Protein AF-E9DQX5-F1 (afdb_monomer_lite)

Radius of gyration: 18.36 Å; chains: 1; bounding box: 40×35×49 Å

InterPro domains:
  IPR014030 Beta-ketoacyl synthase-like, N-terminal domain [PF00109] (26-53)
  IPR014031 Beta-ketoacyl synthase, C-terminal domain [PF02801] (62-118)
  IPR016039 Thiolase-like [G3DSA:3.40.47.10] (2-118)
  IPR016039 Thiolase-like [SSF53901] (26-119)
  IPR020841 Polyketide synthase, beta-ketoacyl synthase domain [PS52004] (1-139)
  IPR050091 Polyketide and Nonribosomal Peptide Biosynthesis Enzymes [PTHR43775] (1-117)

Foldseek 3Di:
DDKDWDWDDCPDPPDDDDLQDDPDQDQDPPDPPQAHDDDDTDIDMDDDDDPVVCVVVVHDDPWDFLDDFDDDQPPAPDPPHRRPVRVVVGVVVGCVVSVHDPVPDPDADADDTGHHPPDDDPDDPPDDRGDDPVGPTDD

pLDDT: mean 73.38, std 20.96, range [30.77, 97.88]

Secondary structure (DSSP, 8-state):
-EEEEEEE---S----S-TTB-SSSS--TT-TT---B----EEEEEEE--HHHHHHTT-----EE---------S-SSTTS--HHHHHHHHHHHHHHHT--GGG-----B--PPPPSSSS--S---S---B--S--EE-

Structure (mmCIF, N/CA/C/O backbone):
data_AF-E9DQX5-F1
#
_entry.id   AF-E9DQX5-F1
#
loop_
_atom_site.group_PDB
_atom_site.id
_atom_site.type_symbol
_atom_site.label_atom_id
_atom_site.label_alt_id
_atom_site.label_comp_id
_atom_site.label_asym_id
_atom_site.label_entity_id
_atom_site.label_seq_id
_atom_site.pdbx_PDB_ins_code
_atom_site.Cartn_x
_atom_site.Cartn_y
_atom_site.Cartn_z
_atom_site.occupancy
_atom_site.B_iso_or_equiv
_atom_site.auth_seq_id
_atom_site.auth_comp_id
_atom_site.auth_asym_id
_atom_site.auth_atom_id
_atom_site.pdbx_PDB_model_num
ATOM 1 N N . MET A 1 1 ? -0.358 -0.779 20.275 1.00 91.94 1 MET A N 1
ATOM 2 C CA . MET A 1 1 ? -0.310 0.386 19.370 1.00 91.94 1 MET A CA 1
ATOM 3 C C . MET A 1 1 ? 1.091 0.476 18.787 1.00 91.94 1 MET A C 1
ATOM 5 O O . MET A 1 1 ? 2.021 0.058 19.469 1.00 91.94 1 MET A O 1
ATOM 9 N N . ALA A 1 2 ? 1.239 0.953 17.557 1.00 94.56 2 ALA A N 1
ATOM 10 C CA . ALA A 1 2 ? 2.526 1.130 16.888 1.00 94.56 2 ALA A CA 1
ATOM 11 C C . ALA A 1 2 ? 2.536 2.439 16.089 1.00 94.56 2 ALA A C 1
ATOM 13 O O . ALA A 1 2 ? 1.485 2.899 15.652 1.00 94.56 2 ALA A O 1
ATOM 14 N N . LEU A 1 3 ? 3.719 3.018 15.892 1.00 94.38 3 LEU A N 1
ATOM 15 C CA . LEU A 1 3 ? 3.939 4.108 14.943 1.00 94.38 3 LEU A CA 1
ATOM 16 C C . LEU A 1 3 ? 4.602 3.531 13.695 1.00 94.38 3 LEU A C 1
ATOM 18 O O . LEU A 1 3 ? 5.553 2.757 13.807 1.00 94.38 3 LEU A O 1
ATOM 22 N N . ALA A 1 4 ? 4.104 3.908 12.524 1.00 91.88 4 ALA A N 1
ATOM 23 C CA . ALA A 1 4 ? 4.699 3.560 11.242 1.00 91.88 4 ALA A CA 1
ATOM 24 C C . ALA A 1 4 ? 4.827 4.827 10.400 1.00 91.88 4 ALA A C 1
ATOM 26 O O . ALA A 1 4 ? 3.900 5.627 10.335 1.00 91.88 4 ALA A O 1
ATOM 27 N N . GLY A 1 5 ? 5.977 5.031 9.774 1.00 91.50 5 GLY A N 1
ATOM 28 C CA . GLY A 1 5 ? 6.231 6.237 9.005 1.00 91.50 5 GLY A CA 1
ATOM 29 C C . GLY A 1 5 ? 7.614 6.244 8.386 1.00 91.50 5 GLY A C 1
ATOM 30 O O . GLY A 1 5 ? 8.394 5.305 8.553 1.00 91.50 5 GLY A O 1
ATOM 31 N N . GLY A 1 6 ? 7.902 7.324 7.679 1.00 90.00 6 GLY A N 1
ATOM 32 C CA . GLY A 1 6 ? 9.167 7.553 7.007 1.00 90.00 6 GLY A CA 1
ATOM 33 C C . GLY A 1 6 ? 9.258 8.991 6.524 1.00 90.00 6 GLY A C 1
ATOM 34 O O . GLY A 1 6 ? 8.277 9.737 6.539 1.00 90.00 6 GLY A O 1
ATOM 35 N N . GLY A 1 7 ? 10.453 9.380 6.113 1.00 86.81 7 GLY A N 1
ATOM 36 C CA . GLY A 1 7 ? 10.676 10.666 5.485 1.00 86.81 7 GLY A CA 1
ATOM 37 C C . GLY A 1 7 ? 11.953 10.662 4.667 1.00 86.81 7 GLY A C 1
ATOM 38 O O . GLY A 1 7 ? 12.850 9.846 4.898 1.00 86.81 7 GLY A O 1
ATOM 39 N N . SER A 1 8 ? 12.011 11.588 3.724 1.00 86.94 8 SER A N 1
ATOM 40 C CA . SER A 1 8 ? 13.151 11.850 2.861 1.00 86.94 8 SER A CA 1
ATOM 41 C C . SER A 1 8 ? 13.475 13.336 2.930 1.00 86.94 8 SER A C 1
ATOM 43 O O . SER A 1 8 ? 12.582 14.179 2.858 1.00 86.94 8 SER A O 1
ATOM 45 N N . LEU A 1 9 ? 14.758 13.655 3.087 1.00 84.69 9 LEU A N 1
ATOM 46 C CA . LEU A 1 9 ? 15.270 15.021 3.061 1.00 84.69 9 LEU A CA 1
ATOM 47 C C . LEU A 1 9 ? 16.472 15.070 2.119 1.00 84.69 9 LEU A C 1
ATOM 49 O O . LEU A 1 9 ? 17.397 14.258 2.225 1.00 84.69 9 LEU A O 1
ATOM 53 N N . LEU A 1 10 ? 16.499 16.048 1.224 1.00 81.38 10 LEU A N 1
ATOM 54 C CA . LEU A 1 10 ? 17.581 16.282 0.279 1.00 81.38 10 LEU A CA 1
ATOM 55 C C . LEU A 1 10 ? 18.649 17.147 0.952 1.00 81.38 10 LEU A C 1
ATOM 57 O O . LEU A 1 10 ? 18.886 18.298 0.597 1.00 81.38 10 LEU A O 1
ATOM 61 N N . ALA A 1 11 ? 19.335 16.562 1.937 1.00 66.12 11 ALA A N 1
ATOM 62 C CA . ALA A 1 11 ? 20.278 17.280 2.795 1.00 66.12 11 ALA A CA 1
ATOM 63 C C . ALA A 1 11 ? 21.538 17.812 2.071 1.00 66.12 11 ALA A C 1
ATOM 65 O O . ALA A 1 11 ? 22.256 18.630 2.641 1.00 66.12 11 ALA A O 1
ATOM 66 N N . LEU A 1 12 ? 21.820 17.388 0.829 1.00 59.34 12 LEU A N 1
ATOM 67 C CA . LEU A 1 12 ? 22.957 17.840 0.012 1.00 59.34 12 LEU A CA 1
ATOM 68 C C . LEU A 1 12 ? 22.584 17.838 -1.485 1.00 59.34 12 LEU A C 1
ATOM 70 O O . LEU A 1 12 ? 22.342 16.783 -2.070 1.00 59.34 12 LEU A O 1
ATOM 74 N N . LEU A 1 13 ? 22.615 19.010 -2.133 1.00 56.88 13 LEU A N 1
ATOM 75 C CA . LEU A 1 13 ? 22.450 19.204 -3.586 1.00 56.88 13 LEU A CA 1
ATOM 76 C C . LEU A 1 13 ? 23.664 18.678 -4.376 1.00 56.88 13 LEU A C 1
ATOM 78 O O . LEU A 1 13 ? 24.383 19.424 -5.037 1.00 56.88 13 LEU A O 1
ATOM 82 N N . ARG A 1 14 ? 23.920 17.371 -4.323 1.00 47.88 14 ARG A N 1
ATOM 83 C CA . ARG A 1 14 ? 24.865 16.713 -5.231 1.00 47.88 14 ARG A CA 1
ATOM 84 C C . ARG A 1 14 ? 24.148 15.637 -6.027 1.00 47.88 14 ARG A C 1
ATOM 86 O O . ARG A 1 14 ? 24.399 14.447 -5.875 1.00 47.88 14 ARG A O 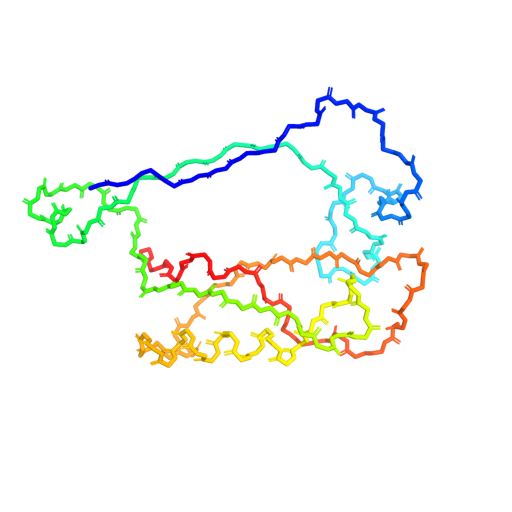1
ATOM 93 N N . VAL A 1 15 ? 23.250 16.092 -6.894 1.00 53.59 15 VAL A N 1
ATOM 94 C CA . VAL A 1 15 ? 22.523 15.238 -7.833 1.00 53.59 15 VAL A CA 1
ATOM 95 C C . VAL A 1 15 ? 23.165 15.356 -9.223 1.00 53.59 15 VAL A C 1
ATOM 97 O O . VAL A 1 15 ? 22.710 16.149 -10.034 1.00 53.59 15 VAL A O 1
ATOM 100 N N . ASN A 1 16 ? 24.273 14.637 -9.474 1.00 49.16 16 ASN A N 1
ATOM 101 C CA . ASN A 1 16 ? 24.536 13.910 -10.740 1.00 49.16 16 ASN A CA 1
ATOM 102 C C . ASN A 1 16 ? 25.847 13.085 -10.677 1.00 49.16 16 ASN A C 1
ATOM 104 O O . ASN A 1 16 ? 26.785 13.530 -10.007 1.00 49.16 16 ASN A O 1
ATOM 108 N N . PRO A 1 17 ? 25.933 11.890 -11.317 1.00 47.50 17 PRO A 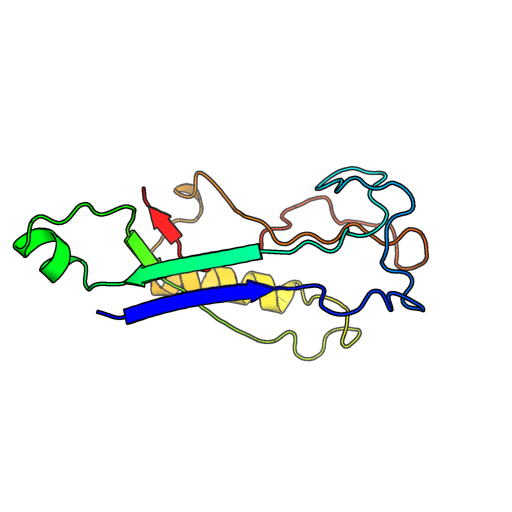N 1
ATOM 109 C CA . PRO A 1 17 ? 25.741 11.691 -12.761 1.00 47.50 17 PRO A CA 1
ATOM 110 C C . PRO A 1 17 ? 24.801 10.511 -13.099 1.00 47.50 17 PRO A C 1
ATOM 112 O O . PRO A 1 17 ? 25.161 9.614 -13.859 1.00 47.50 17 PRO A O 1
ATOM 115 N N . TRP A 1 18 ? 23.613 10.463 -12.503 1.00 46.56 18 TRP A N 1
ATOM 116 C CA . TRP A 1 18 ? 22.617 9.447 -12.830 1.00 46.56 18 TRP A CA 1
ATOM 117 C C . TRP A 1 18 ? 21.565 10.080 -13.749 1.00 46.56 18 TRP A C 1
ATOM 119 O O . TRP A 1 18 ? 20.839 10.976 -13.331 1.00 46.56 18 TRP A O 1
ATOM 129 N N . TRP A 1 19 ? 21.482 9.591 -14.992 1.00 51.25 19 TRP A N 1
ATOM 130 C CA . TRP A 1 19 ? 20.576 9.973 -16.101 1.00 51.25 19 TRP A CA 1
ATOM 131 C C . TRP A 1 19 ? 19.054 9.976 -15.790 1.00 51.25 19 TRP A C 1
ATOM 133 O O . TRP A 1 19 ? 18.236 10.040 -16.699 1.00 51.25 19 TRP A O 1
ATOM 143 N N . PHE A 1 20 ? 18.650 9.875 -14.523 1.00 56.00 20 PHE A N 1
ATOM 144 C CA . PHE A 1 20 ? 17.271 9.658 -14.081 1.00 56.00 20 PHE A CA 1
ATOM 145 C C . PHE A 1 20 ? 16.461 10.945 -13.851 1.00 56.00 20 PHE A C 1
ATOM 147 O O . PHE A 1 20 ? 15.240 10.868 -13.698 1.00 56.00 20 PHE A O 1
ATOM 154 N N . LEU A 1 21 ? 17.118 12.107 -13.787 1.00 57.69 21 LEU A N 1
ATOM 155 C CA . LEU A 1 21 ? 16.432 13.384 -13.601 1.00 57.69 21 LEU A CA 1
ATOM 156 C C . LEU A 1 21 ? 15.782 13.850 -14.908 1.00 57.69 21 LEU A C 1
ATOM 158 O O . LEU A 1 21 ? 16.434 13.891 -15.950 1.00 57.69 21 LEU A O 1
ATOM 162 N N . ILE A 1 22 ? 14.509 14.235 -14.826 1.00 57.88 22 ILE A N 1
ATOM 163 C CA . ILE A 1 22 ? 13.751 14.794 -15.952 1.00 57.88 22 ILE A CA 1
ATOM 164 C C . ILE A 1 22 ? 14.286 16.145 -16.420 1.00 57.88 22 ILE A C 1
ATOM 166 O O . ILE A 1 22 ? 14.752 16.956 -15.619 1.00 57.88 22 ILE A O 1
ATOM 170 N N . HIS A 1 23 ? 14.146 16.424 -17.718 1.00 56.81 23 HIS A N 1
ATOM 171 C CA . HIS A 1 23 ? 14.550 17.708 -18.303 1.00 56.81 23 HIS A CA 1
ATOM 172 C C . HIS A 1 23 ? 13.575 18.847 -17.964 1.00 56.81 23 HIS A C 1
ATOM 174 O O . HIS A 1 23 ? 13.944 20.020 -18.007 1.00 56.81 23 HIS A O 1
ATOM 180 N N . ALA A 1 24 ? 12.329 18.518 -17.618 1.00 57.25 24 ALA A N 1
ATOM 181 C CA . ALA A 1 24 ? 11.303 19.468 -17.196 1.00 57.25 24 ALA A CA 1
ATOM 182 C C . ALA A 1 24 ? 10.950 19.217 -15.730 1.00 57.25 24 ALA A C 1
ATOM 184 O O . ALA A 1 24 ? 10.671 18.088 -15.393 1.00 57.25 24 ALA A O 1
ATOM 185 N N . TRP A 1 25 ? 10.872 20.232 -14.868 1.00 57.00 25 TRP A N 1
ATOM 186 C CA . TRP A 1 25 ? 10.630 20.114 -13.412 1.00 57.00 25 TRP A CA 1
ATOM 187 C C . TRP A 1 25 ? 9.223 19.609 -12.994 1.00 57.00 25 TRP A C 1
ATOM 189 O O . TRP A 1 25 ? 8.663 20.065 -12.000 1.00 57.00 25 TRP A O 1
ATOM 199 N N . ARG A 1 26 ? 8.585 18.715 -13.760 1.00 62.09 26 ARG A N 1
ATOM 200 C CA . ARG A 1 26 ? 7.219 18.224 -13.519 1.00 62.09 26 ARG A CA 1
ATOM 201 C C . ARG A 1 26 ? 7.151 16.708 -13.621 1.00 62.09 26 ARG A C 1
ATOM 203 O O . ARG A 1 26 ? 7.489 16.145 -14.654 1.00 62.09 26 ARG A O 1
ATOM 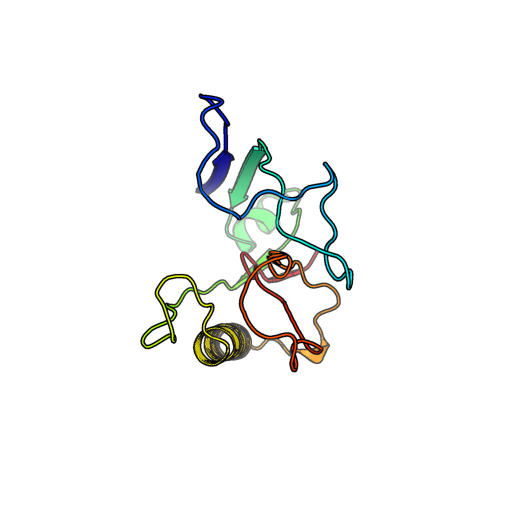210 N N . TYR A 1 27 ? 6.621 16.066 -12.586 1.00 66.12 27 TYR A N 1
ATOM 211 C CA . TYR A 1 27 ? 6.343 14.632 -12.594 1.00 66.12 27 TYR A CA 1
ATOM 212 C C . TYR A 1 27 ? 5.203 14.316 -13.578 1.00 66.12 27 TYR A C 1
ATOM 214 O O . TYR A 1 27 ? 4.120 14.892 -13.471 1.00 66.12 27 TYR A O 1
ATOM 222 N N . GLN A 1 28 ? 5.441 13.432 -14.551 1.00 68.31 28 GLN A N 1
ATOM 223 C CA . GLN A 1 28 ? 4.480 13.106 -15.617 1.00 68.31 28 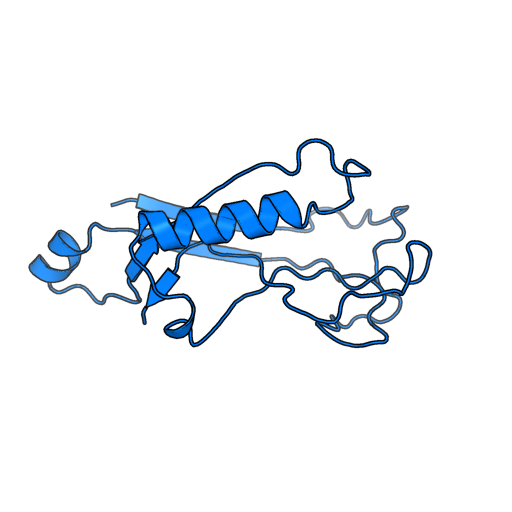GLN A CA 1
ATOM 224 C C . GLN A 1 28 ? 4.023 11.641 -15.544 1.00 68.31 28 GLN A C 1
ATOM 226 O O . GLN A 1 28 ? 4.276 10.835 -16.442 1.00 68.31 28 GLN A O 1
ATOM 231 N N . THR A 1 29 ? 3.363 11.258 -14.452 1.00 70.19 29 THR A N 1
ATOM 232 C CA . THR A 1 29 ? 2.842 9.892 -14.285 1.00 70.19 29 THR A CA 1
ATOM 233 C C . THR A 1 29 ? 1.887 9.538 -15.433 1.00 70.19 29 THR A C 1
ATOM 235 O O . THR A 1 29 ? 1.012 10.322 -15.781 1.00 70.19 29 THR A O 1
ATOM 238 N N . PHE A 1 30 ? 2.081 8.366 -16.043 1.00 70.50 30 PHE A N 1
ATOM 239 C CA . PHE A 1 30 ? 1.334 7.831 -17.193 1.00 70.50 30 PHE A CA 1
ATOM 240 C C . PHE A 1 30 ? 1.38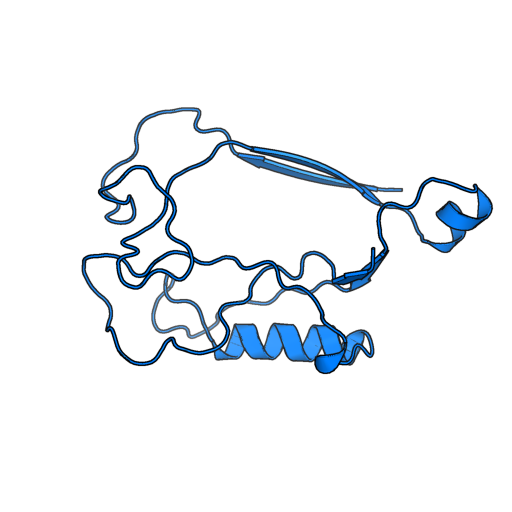0 8.641 -18.495 1.00 70.50 30 PHE A C 1
ATOM 242 O O . PHE A 1 30 ? 0.665 8.308 -19.435 1.00 70.50 30 PHE A O 1
ATOM 249 N N . HIS A 1 31 ? 2.241 9.654 -18.596 1.00 70.38 31 HIS A N 1
ATOM 250 C CA . HIS A 1 31 ? 2.382 10.413 -19.835 1.00 70.38 31 HIS A CA 1
ATOM 251 C C . HIS A 1 31 ? 3.368 9.746 -20.806 1.00 70.38 31 HIS A C 1
ATOM 253 O O . HIS A 1 31 ? 4.417 9.243 -20.390 1.00 70.38 31 HIS A O 1
ATOM 259 N N . ASP A 1 32 ? 3.063 9.805 -22.104 1.00 71.75 32 ASP A N 1
ATOM 260 C CA . ASP A 1 32 ? 3.898 9.240 -23.178 1.00 71.75 32 ASP A CA 1
ATOM 261 C C . ASP A 1 32 ? 5.279 9.903 -23.284 1.00 71.75 32 ASP A C 1
ATOM 263 O O . ASP A 1 32 ? 6.240 9.290 -23.755 1.00 71.75 32 ASP A O 1
ATOM 267 N N . ASN A 1 33 ? 5.371 11.160 -22.836 1.00 71.81 33 ASN A N 1
ATOM 268 C CA . ASN A 1 33 ? 6.601 11.954 -22.841 1.00 71.81 33 ASN A CA 1
ATOM 269 C C . ASN A 1 33 ? 7.267 12.033 -21.460 1.00 71.81 33 ASN A C 1
ATOM 271 O O . ASN A 1 33 ? 8.110 12.900 -21.249 1.00 71.81 33 ASN A O 1
ATOM 275 N N . ALA A 1 34 ? 6.877 11.173 -20.515 1.00 69.00 34 ALA A N 1
ATOM 276 C CA . ALA A 1 34 ? 7.563 11.080 -19.233 1.00 69.00 34 ALA A CA 1
ATOM 277 C C . ALA A 1 34 ? 9.009 10.622 -19.457 1.00 69.00 34 ALA A C 1
ATOM 279 O O . ALA A 1 34 ? 9.217 9.612 -20.124 1.00 69.00 34 ALA A O 1
ATOM 280 N N . ASP A 1 35 ? 9.978 11.354 -18.906 1.00 69.38 35 ASP A N 1
ATOM 281 C CA . ASP A 1 35 ? 11.406 11.165 -19.181 1.00 69.38 35 ASP A CA 1
ATOM 282 C C . ASP A 1 35 ? 12.259 10.867 -17.933 1.00 69.38 35 ASP A C 1
ATOM 284 O O . ASP A 1 35 ? 13.485 10.930 -18.003 1.00 69.38 35 ASP A O 1
ATOM 288 N N . GLY A 1 36 ? 11.633 10.527 -16.799 1.00 69.19 36 GLY A N 1
ATOM 289 C CA . GLY A 1 36 ? 12.311 10.294 -15.515 1.00 69.19 36 GLY A CA 1
ATOM 290 C C . GLY A 1 36 ? 11.434 10.614 -14.297 1.00 69.19 36 GLY A C 1
ATOM 291 O O . GLY A 1 36 ? 10.207 10.497 -14.360 1.00 69.19 36 GLY A O 1
ATOM 292 N N . TYR A 1 37 ? 12.058 11.039 -13.191 1.00 72.81 37 TYR A N 1
ATOM 293 C CA . TYR A 1 37 ? 11.373 11.501 -11.975 1.00 72.81 37 TYR A CA 1
ATOM 294 C C . TYR A 1 37 ? 11.987 12.793 -11.386 1.00 72.81 37 TYR A C 1
ATOM 296 O O . TYR A 1 37 ? 13.076 13.211 -11.782 1.00 72.81 37 TYR A O 1
ATOM 304 N N . VAL A 1 38 ? 11.285 13.430 -10.435 1.00 74.94 38 VAL A N 1
ATOM 305 C CA . VAL A 1 38 ? 11.797 14.552 -9.613 1.00 74.94 38 VAL A CA 1
ATOM 306 C C . VAL A 1 38 ? 11.998 14.071 -8.184 1.00 74.94 38 VAL A C 1
ATOM 308 O O . VAL A 1 38 ? 11.125 13.392 -7.646 1.00 74.94 38 VAL A O 1
ATOM 311 N N . CYS A 1 39 ? 13.113 14.442 -7.558 1.00 77.19 39 CYS A N 1
ATOM 312 C CA . CYS A 1 39 ? 13.312 14.201 -6.132 1.00 77.19 39 CYS A CA 1
ATOM 313 C C . CYS A 1 39 ? 12.392 15.107 -5.299 1.00 77.19 39 CYS A C 1
ATOM 315 O O . CYS A 1 39 ? 12.388 16.323 -5.490 1.00 77.19 3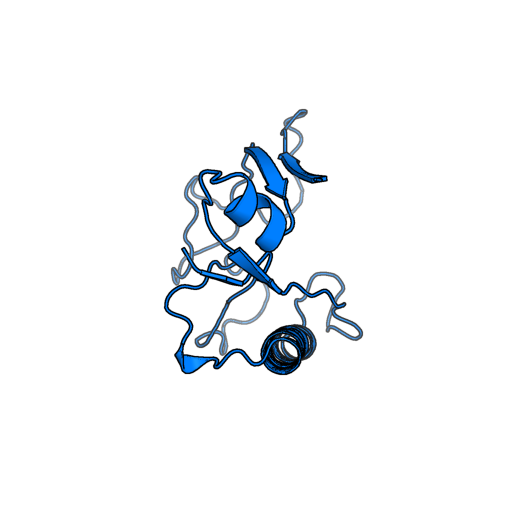9 CYS A O 1
ATOM 317 N N . GLY A 1 40 ? 11.647 14.510 -4.372 1.00 78.38 40 GLY A N 1
ATOM 318 C CA . GLY A 1 40 ? 10.864 15.213 -3.360 1.00 78.38 40 GLY A CA 1
ATOM 319 C C . GLY A 1 40 ? 11.509 15.129 -1.979 1.00 78.38 40 GLY A C 1
ATOM 320 O O . GLY A 1 40 ? 12.439 14.348 -1.759 1.00 78.38 40 GLY A O 1
ATOM 321 N N . GLU A 1 41 ? 11.003 15.959 -1.074 1.00 85.62 41 GLU A N 1
ATOM 322 C CA . GLU A 1 41 ? 11.202 15.822 0.365 1.00 85.62 41 GLU A CA 1
ATOM 323 C C . GLU A 1 41 ? 9.843 15.582 1.010 1.00 85.62 41 GLU A C 1
ATOM 325 O O . GLU A 1 41 ? 8.844 16.202 0.628 1.00 85.62 41 GLU A O 1
ATOM 330 N N . GLU A 1 42 ? 9.804 14.711 2.008 1.00 88.38 42 GLU A N 1
ATOM 331 C CA . GLU A 1 42 ? 8.563 14.349 2.670 1.00 88.38 42 GLU A CA 1
ATOM 332 C C . GLU A 1 42 ? 8.798 13.826 4.085 1.00 88.38 42 GLU A C 1
ATOM 334 O O . GLU A 1 42 ? 9.864 13.310 4.420 1.00 88.38 42 GLU A O 1
ATOM 339 N N . VAL A 1 43 ? 7.764 13.919 4.919 1.00 94.25 43 VAL A N 1
ATOM 340 C CA . VAL A 1 43 ? 7.666 13.192 6.185 1.00 94.25 43 VAL A CA 1
ATOM 341 C C . VAL A 1 43 ? 6.212 12.804 6.426 1.00 94.25 43 VAL A C 1
ATOM 343 O O . VAL A 1 43 ? 5.308 13.625 6.277 1.00 94.25 43 VAL A O 1
ATOM 346 N N . GLY A 1 44 ? 5.979 11.549 6.804 1.00 92.62 44 GLY A N 1
ATOM 347 C CA . GLY A 1 44 ? 4.647 11.031 7.097 1.00 92.62 44 GLY A CA 1
ATOM 348 C C . GLY A 1 44 ? 4.688 9.958 8.176 1.00 92.62 44 GLY A C 1
ATOM 349 O O . GLY A 1 44 ? 5.576 9.104 8.182 1.00 92.62 44 GLY A O 1
ATOM 350 N N . VAL A 1 45 ? 3.727 10.005 9.101 1.00 94.12 45 VAL A N 1
ATOM 351 C CA . VAL A 1 45 ? 3.591 9.041 10.201 1.00 94.12 45 VAL A CA 1
ATOM 352 C C . VAL A 1 45 ? 2.115 8.726 10.426 1.00 94.12 45 VAL A C 1
ATOM 354 O O . VAL A 1 45 ? 1.276 9.623 10.414 1.00 94.12 45 VAL A O 1
ATOM 357 N N . VAL A 1 46 ? 1.816 7.454 10.678 1.00 93.31 46 VAL A N 1
ATOM 358 C CA . VAL A 1 46 ? 0.501 6.951 11.083 1.00 93.31 46 VAL A CA 1
ATOM 359 C C . VAL A 1 46 ? 0.595 6.170 12.394 1.00 93.31 46 VAL A C 1
ATOM 361 O O . VAL A 1 46 ? 1.627 5.574 12.723 1.00 93.31 46 VAL A O 1
ATOM 364 N N . VAL A 1 47 ? -0.510 6.155 13.139 1.00 95.56 47 VAL A N 1
ATOM 365 C CA . VAL A 1 47 ? -0.681 5.340 14.345 1.00 95.56 47 VAL A CA 1
ATOM 366 C C . VAL A 1 47 ? -1.484 4.100 13.976 1.00 95.56 47 VAL A C 1
ATOM 368 O O . VAL A 1 47 ? -2.580 4.199 13.434 1.00 95.56 47 VAL A O 1
ATOM 371 N N . LEU A 1 48 ? -0.946 2.926 14.288 1.00 95.44 48 LEU A N 1
ATOM 372 C CA . LEU A 1 48 ? -1.597 1.644 14.059 1.00 95.44 48 LEU A CA 1
ATOM 373 C C . LEU A 1 48 ? -2.079 1.047 15.381 1.00 95.44 48 LEU A C 1
ATOM 375 O O . LEU A 1 48 ? -1.325 0.909 16.355 1.00 95.44 48 LEU A O 1
ATOM 379 N N . LYS A 1 49 ? -3.336 0.613 15.388 1.00 96.69 49 LYS A N 1
ATOM 380 C CA . LYS A 1 49 ? -3.971 -0.103 16.494 1.00 96.69 49 LYS A CA 1
ATOM 381 C C . LYS A 1 49 ? -4.710 -1.324 15.952 1.00 96.69 49 LYS A C 1
ATOM 383 O O . LYS A 1 49 ? -5.061 -1.372 14.777 1.00 96.69 49 LYS A O 1
ATOM 388 N N . ARG A 1 50 ? -4.922 -2.332 16.804 1.00 96.75 50 ARG A N 1
ATOM 389 C CA . ARG A 1 50 ? -5.842 -3.425 16.462 1.00 96.75 50 ARG A CA 1
ATOM 390 C C . ARG A 1 50 ? -7.249 -2.847 16.352 1.00 96.75 50 ARG A C 1
ATOM 392 O O . ARG A 1 50 ? -7.645 -2.097 17.241 1.00 96.75 50 ARG A O 1
ATOM 399 N N . LEU A 1 51 ? -7.974 -3.231 15.302 1.00 96.00 51 LEU A N 1
ATOM 400 C CA . LEU A 1 51 ? -9.307 -2.709 15.002 1.00 96.00 51 LEU A CA 1
ATOM 401 C C . LEU A 1 51 ? -10.266 -2.859 16.190 1.00 96.00 51 LEU A C 1
ATOM 403 O O . LEU A 1 51 ? -10.891 -1.884 16.580 1.00 96.00 51 LEU A O 1
ATOM 407 N N . GLU A 1 52 ? -10.299 -4.035 16.819 1.00 97.25 52 GLU A N 1
ATOM 408 C CA . GLU A 1 52 ? -11.125 -4.308 18.008 1.00 97.25 52 GLU A CA 1
ATOM 409 C C . GLU A 1 52 ? -10.899 -3.271 19.119 1.00 97.25 52 GLU A C 1
ATOM 411 O O . GLU A 1 52 ? -11.842 -2.656 19.597 1.00 97.25 52 GLU A O 1
ATOM 416 N N . GLY A 1 53 ? -9.637 -2.979 19.450 1.00 97.44 53 GLY A N 1
ATOM 417 C CA . GLY A 1 53 ? -9.320 -1.992 20.485 1.00 97.44 53 GLY A CA 1
ATOM 418 C C . GLY A 1 53 ? -9.609 -0.544 20.076 1.00 97.44 53 GLY A C 1
ATOM 419 O O . GLY A 1 53 ? -9.838 0.298 20.937 1.00 97.44 53 GLY A O 1
ATOM 420 N N . ALA A 1 54 ? -9.584 -0.222 18.781 1.00 96.69 54 ALA A N 1
ATOM 421 C CA . ALA A 1 54 ? -10.002 1.097 18.302 1.00 96.69 54 ALA A CA 1
ATOM 422 C C . ALA A 1 54 ? -11.529 1.261 18.394 1.00 96.69 54 ALA A C 1
ATOM 424 O O . ALA A 1 54 ? -12.014 2.328 18.766 1.00 96.69 54 ALA A O 1
ATOM 425 N N . LEU A 1 55 ? -12.281 0.191 18.110 1.00 97.12 55 LEU A N 1
ATOM 426 C CA . LEU A 1 55 ? -13.741 0.161 18.214 1.00 97.12 55 LEU A CA 1
ATOM 427 C C . LEU A 1 55 ? -14.213 0.238 19.672 1.00 97.12 55 LEU A C 1
ATOM 429 O O . LEU A 1 55 ? -15.093 1.044 19.977 1.00 97.12 55 LEU A O 1
ATOM 433 N N . ASP A 1 56 ? -13.604 -0.542 20.569 1.00 97.88 56 ASP A N 1
ATOM 434 C CA . ASP A 1 56 ? -13.944 -0.562 21.999 1.00 97.88 56 ASP A CA 1
ATOM 435 C C . ASP A 1 56 ? -13.749 0.813 22.649 1.00 97.88 56 ASP A C 1
ATOM 437 O O . ASP A 1 56 ? -14.586 1.286 23.420 1.00 97.88 56 ASP A O 1
ATOM 441 N N . GLU A 1 57 ? -12.657 1.488 22.288 1.00 97.25 57 GLU A N 1
ATOM 442 C CA . GLU A 1 57 ? -12.325 2.826 22.779 1.00 97.25 57 GLU A CA 1
ATOM 443 C C . GLU A 1 57 ? -13.022 3.949 21.989 1.00 97.25 57 GLU A C 1
ATOM 445 O O . GLU A 1 57 ? -12.881 5.121 22.338 1.00 97.25 57 GLU A O 1
ATOM 450 N N . ARG A 1 58 ? -13.819 3.605 20.963 1.00 96.38 58 ARG A N 1
ATOM 451 C CA . ARG A 1 58 ? -14.548 4.540 20.086 1.00 96.38 58 ARG A CA 1
ATOM 452 C C . ARG A 1 58 ? -13.644 5.612 19.476 1.00 96.38 58 ARG A C 1
ATOM 454 O O . ARG A 1 58 ? -14.000 6.790 19.412 1.00 96.38 58 ARG A O 1
ATOM 461 N N . GLU A 1 59 ? -12.463 5.196 19.044 1.00 96.19 59 GLU A N 1
ATOM 462 C CA . GLU A 1 59 ? -11.501 6.074 18.393 1.00 96.19 59 GLU A CA 1
ATOM 463 C C . GLU A 1 59 ? -11.954 6.465 16.981 1.00 96.19 59 GLU A C 1
ATOM 465 O O . GLU A 1 59 ? -12.738 5.772 16.329 1.00 96.19 59 GLU A O 1
ATOM 470 N N . ASN A 1 60 ? -11.412 7.576 16.478 1.00 95.62 60 ASN A N 1
ATOM 471 C CA . ASN A 1 60 ? -11.589 7.965 15.085 1.00 95.62 60 ASN A CA 1
ATOM 472 C C . ASN A 1 60 ? -10.696 7.103 14.176 1.00 95.62 60 ASN A C 1
ATOM 474 O O . ASN A 1 60 ? -9.490 7.339 14.075 1.00 95.62 60 ASN A O 1
ATOM 478 N N . ILE A 1 61 ? -11.288 6.106 13.523 1.00 96.00 61 ILE A N 1
ATOM 479 C CA . ILE A 1 61 ? -10.589 5.195 12.612 1.00 96.00 61 ILE A CA 1
ATOM 480 C C . ILE A 1 61 ? -10.519 5.846 11.228 1.00 96.00 61 ILE A C 1
ATOM 482 O O . ILE A 1 61 ? -11.542 6.040 10.584 1.00 96.00 61 ILE A O 1
ATOM 486 N N . LEU A 1 62 ? -9.306 6.171 10.768 1.00 95.69 62 LEU A N 1
ATOM 487 C CA . LEU A 1 62 ? -9.089 6.775 9.443 1.00 95.69 62 LEU A CA 1
ATOM 488 C C . LEU A 1 62 ? -9.160 5.763 8.290 1.00 95.69 62 LEU A C 1
ATOM 490 O O . LEU A 1 62 ? -9.275 6.166 7.141 1.00 95.69 62 LEU A O 1
ATOM 494 N N . GLY A 1 63 ? -9.022 4.473 8.591 1.00 92.75 63 GLY A N 1
ATOM 495 C CA . GLY A 1 63 ? -9.101 3.377 7.631 1.00 92.75 63 GLY A CA 1
ATOM 496 C C . GLY A 1 63 ? -8.559 2.075 8.219 1.00 92.75 63 GLY A C 1
ATOM 497 O O . GLY A 1 63 ? -7.904 2.072 9.268 1.00 92.75 63 GLY A O 1
ATOM 498 N N . VAL A 1 64 ? -8.828 0.955 7.547 1.00 94.06 64 VAL A N 1
ATOM 499 C CA . VAL A 1 64 ? -8.427 -0.385 8.007 1.00 94.06 64 VAL A CA 1
ATOM 500 C C . VAL A 1 64 ? -7.396 -1.000 7.076 1.00 94.06 64 VAL A C 1
ATOM 502 O O . VAL A 1 64 ? -7.650 -1.166 5.892 1.00 94.06 64 VAL A O 1
ATOM 505 N N . VAL A 1 65 ? -6.259 -1.430 7.626 1.00 92.44 65 VAL A N 1
ATOM 506 C CA . VAL A 1 65 ? -5.240 -2.190 6.890 1.00 92.44 65 VAL A CA 1
ATOM 507 C C . VAL A 1 65 ? -5.656 -3.658 6.774 1.00 92.44 65 VAL A C 1
ATOM 509 O O . VAL A 1 65 ? -5.464 -4.435 7.710 1.00 92.44 65 VAL A O 1
ATOM 512 N N . ARG A 1 66 ? -6.192 -4.067 5.619 1.00 90.56 66 ARG A N 1
ATOM 513 C CA . ARG A 1 66 ? -6.626 -5.462 5.388 1.00 90.56 66 ARG A CA 1
ATOM 514 C C . ARG A 1 66 ? -5.452 -6.430 5.228 1.00 90.56 66 ARG A C 1
ATOM 516 O O . ARG A 1 66 ? -5.519 -7.576 5.670 1.00 90.56 66 ARG A O 1
ATOM 523 N N . GLY A 1 67 ? -4.343 -5.962 4.659 1.00 88.38 67 GLY A N 1
ATOM 524 C CA . GLY A 1 67 ? -3.096 -6.715 4.589 1.00 88.38 67 GLY A CA 1
ATOM 525 C C . GLY A 1 67 ? -1.964 -5.970 3.898 1.00 88.38 67 GLY A C 1
ATOM 526 O O . GLY A 1 67 ? -2.163 -4.920 3.289 1.00 88.38 67 GLY A O 1
ATOM 527 N N . SER A 1 68 ? -0.770 -6.541 4.017 1.00 90.06 68 SER A N 1
ATOM 528 C CA . SER A 1 68 ? 0.469 -6.059 3.414 1.00 90.06 68 SER A CA 1
ATOM 529 C C . SER A 1 68 ? 1.351 -7.249 3.032 1.00 90.06 68 SER A C 1
ATOM 531 O O . SER A 1 68 ? 1.189 -8.352 3.561 1.00 90.06 68 SER A O 1
ATOM 533 N N . GLY A 1 69 ? 2.287 -7.035 2.109 1.00 88.75 69 GLY A N 1
ATOM 534 C CA . GLY A 1 69 ? 3.228 -8.065 1.680 1.00 88.75 69 GLY A CA 1
ATOM 535 C C . GLY A 1 69 ? 4.513 -7.475 1.115 1.00 88.75 69 GLY A C 1
ATOM 536 O O . GLY A 1 69 ? 4.562 -6.316 0.707 1.00 88.75 69 GLY A O 1
ATOM 537 N N . ARG A 1 70 ? 5.560 -8.301 1.062 1.00 90.69 70 ARG A N 1
ATOM 538 C CA . ARG A 1 70 ? 6.855 -7.964 0.462 1.00 90.69 70 ARG A CA 1
ATOM 539 C C . ARG A 1 70 ? 7.420 -9.173 -0.272 1.00 90.69 70 ARG A C 1
ATOM 541 O O . ARG A 1 70 ? 7.285 -10.299 0.196 1.00 90.69 70 ARG A O 1
ATOM 548 N N . ASN A 1 71 ? 8.114 -8.929 -1.378 1.00 87.94 71 ASN A N 1
ATOM 549 C CA . ASN A 1 71 ? 8.977 -9.916 -2.018 1.00 87.94 71 ASN A CA 1
ATOM 550 C C . ASN A 1 71 ? 10.205 -9.248 -2.665 1.00 87.94 71 ASN A C 1
ATOM 552 O O . ASN A 1 71 ? 10.537 -8.107 -2.340 1.00 87.94 71 ASN A O 1
ATOM 556 N N . TYR A 1 72 ? 10.915 -9.987 -3.519 1.00 84.69 72 TYR A N 1
ATOM 557 C CA . TYR A 1 72 ? 12.135 -9.545 -4.189 1.00 84.69 72 TYR A CA 1
ATOM 558 C C . TYR A 1 72 ? 12.092 -9.875 -5.688 1.00 84.69 72 TYR A C 1
ATOM 560 O O . TYR A 1 72 ? 11.445 -10.838 -6.106 1.00 84.69 72 TYR A O 1
ATOM 568 N N . GLY A 1 73 ? 12.781 -9.064 -6.497 1.00 80.88 73 GLY A N 1
ATOM 569 C CA . GLY A 1 73 ? 12.792 -9.179 -7.958 1.00 80.88 73 GLY A CA 1
ATOM 570 C C . GLY A 1 73 ? 13.467 -10.444 -8.499 1.00 80.88 73 GLY A C 1
ATOM 571 O O . GLY A 1 73 ? 13.145 -10.853 -9.609 1.00 80.88 73 GLY A O 1
ATOM 572 N N . GLY A 1 74 ? 14.338 -11.084 -7.712 1.00 79.88 74 GLY A N 1
ATOM 573 C CA . GLY A 1 74 ? 15.023 -12.322 -8.092 1.00 79.88 74 GLY A CA 1
ATOM 574 C C . GLY A 1 74 ? 15.915 -12.131 -9.318 1.00 79.88 74 GLY A C 1
ATOM 575 O O . GLY A 1 74 ? 16.647 -11.145 -9.396 1.00 79.88 74 GLY A O 1
ATOM 576 N N . ASP A 1 75 ? 15.802 -13.047 -10.282 1.00 72.81 75 ASP A N 1
ATOM 577 C CA . ASP A 1 75 ? 16.581 -13.100 -11.530 1.00 72.81 75 ASP A CA 1
ATOM 578 C C . ASP A 1 75 ? 16.147 -12.046 -12.573 1.00 72.81 75 ASP A C 1
ATOM 580 O O . ASP A 1 75 ? 16.059 -12.317 -13.773 1.00 72.81 75 ASP A O 1
ATOM 584 N N . ALA A 1 76 ? 15.822 -10.830 -12.127 1.00 75.56 76 ALA A N 1
ATOM 585 C CA . ALA A 1 76 ? 15.494 -9.728 -13.021 1.00 75.56 76 ALA A CA 1
ATOM 586 C C . ALA A 1 76 ? 16.667 -9.426 -13.973 1.00 75.56 76 ALA A C 1
ATOM 588 O O . ALA A 1 76 ? 17.837 -9.576 -13.620 1.00 75.56 76 ALA A O 1
ATOM 589 N N . SER A 1 77 ? 16.352 -8.945 -15.180 1.00 71.75 77 SER A N 1
ATOM 590 C CA . SER A 1 77 ? 17.332 -8.692 -16.252 1.00 71.75 77 SER A CA 1
ATOM 591 C C . SER A 1 77 ? 18.447 -7.711 -15.866 1.00 71.75 77 SER A C 1
ATOM 593 O O . SER A 1 77 ? 19.507 -7.702 -16.489 1.00 71.75 77 SER A O 1
ATOM 595 N N . SER A 1 78 ? 18.231 -6.895 -14.833 1.00 73.56 78 SER A N 1
ATOM 596 C CA . SER A 1 78 ? 19.281 -6.176 -14.118 1.00 73.56 78 SER A CA 1
ATOM 597 C C . SER A 1 78 ? 18.810 -5.810 -12.712 1.00 73.56 78 SER A C 1
ATOM 599 O O . SER A 1 78 ? 17.611 -5.780 -12.442 1.00 73.56 78 SER A O 1
ATOM 601 N N . MET A 1 79 ? 19.749 -5.426 -11.843 1.00 67.19 79 MET A N 1
ATOM 602 C CA . MET A 1 79 ? 19.456 -4.916 -10.496 1.00 67.19 79 MET A CA 1
ATOM 603 C C . MET A 1 79 ? 18.461 -3.741 -10.486 1.00 67.19 79 MET A C 1
ATOM 605 O O . MET A 1 79 ? 17.722 -3.583 -9.520 1.00 67.19 79 MET A O 1
ATOM 609 N N . MET A 1 80 ? 18.440 -2.920 -11.543 1.00 69.62 80 MET A N 1
ATOM 610 C CA . MET A 1 80 ? 17.541 -1.762 -11.655 1.00 69.62 80 MET A CA 1
ATOM 611 C C . MET A 1 80 ? 16.291 -2.040 -12.496 1.00 69.62 80 MET A C 1
ATOM 613 O O . MET A 1 80 ? 15.436 -1.166 -12.620 1.00 69.62 80 MET A O 1
ATOM 617 N N . HIS A 1 81 ? 16.166 -3.233 -13.081 1.00 73.50 81 HIS A N 1
ATOM 618 C CA . HIS A 1 81 ? 14.995 -3.584 -13.872 1.00 73.50 81 HIS A CA 1
ATOM 619 C C . HIS A 1 81 ? 13.920 -4.194 -12.961 1.00 73.50 81 HIS A C 1
ATOM 621 O O . HIS A 1 81 ? 14.184 -5.198 -12.297 1.00 73.50 81 HIS A O 1
ATOM 627 N N . PRO A 1 82 ? 12.693 -3.648 -12.929 1.00 73.44 82 PRO A N 1
ATOM 628 C CA . PRO A 1 82 ? 11.616 -4.237 -12.143 1.00 73.44 82 PRO A CA 1
ATOM 629 C C . PRO A 1 82 ? 11.223 -5.617 -12.699 1.00 73.44 82 PRO A C 1
ATOM 631 O O . PRO A 1 82 ? 11.201 -5.829 -13.912 1.00 73.44 82 PRO A O 1
ATOM 634 N N . SER A 1 83 ? 10.899 -6.564 -11.814 1.00 83.12 83 SER A N 1
ATOM 635 C CA . SER A 1 83 ? 10.394 -7.891 -12.197 1.00 83.12 83 SER A CA 1
ATOM 636 C C . SER A 1 83 ? 8.868 -7.901 -12.181 1.00 83.12 83 SER A C 1
ATOM 638 O O . SER A 1 83 ? 8.245 -7.833 -11.118 1.00 83.12 83 SER A O 1
ATOM 640 N N . GLU A 1 84 ? 8.265 -8.016 -13.364 1.00 82.75 84 GLU A N 1
ATOM 641 C CA . GLU A 1 84 ? 6.809 -8.086 -13.515 1.00 82.75 84 GLU A CA 1
ATOM 642 C C . GLU A 1 84 ? 6.224 -9.326 -12.834 1.00 82.75 84 GLU A C 1
ATOM 644 O O . GLU A 1 84 ? 5.241 -9.237 -12.101 1.00 82.75 84 GLU A O 1
ATOM 649 N N . ASN A 1 85 ? 6.872 -10.479 -13.013 1.00 86.31 85 ASN A N 1
ATOM 650 C CA . ASN A 1 85 ? 6.419 -11.741 -12.435 1.00 86.31 85 ASN A CA 1
ATOM 651 C C . ASN A 1 85 ? 6.443 -11.698 -10.905 1.00 86.31 85 ASN A C 1
ATOM 653 O O . ASN A 1 85 ? 5.451 -12.062 -10.272 1.00 86.31 85 ASN A O 1
ATOM 657 N N . SER A 1 86 ? 7.533 -11.193 -10.311 1.00 86.38 86 SER A N 1
ATOM 658 C CA . SER A 1 86 ? 7.603 -11.011 -8.858 1.00 86.38 86 SER A CA 1
ATOM 659 C C . SER A 1 86 ? 6.489 -10.074 -8.391 1.00 86.38 86 SER A C 1
ATOM 661 O O . SER A 1 86 ? 5.802 -10.363 -7.416 1.00 86.38 86 SER A O 1
ATOM 663 N N . ARG A 1 87 ? 6.237 -8.972 -9.099 1.00 84.62 87 ARG A N 1
ATOM 664 C CA . ARG A 1 87 ? 5.196 -8.010 -8.726 1.00 84.62 87 ARG A CA 1
ATOM 665 C C . ARG A 1 87 ? 3.784 -8.608 -8.779 1.00 84.62 87 ARG A C 1
ATOM 667 O O . ARG A 1 87 ? 3.041 -8.487 -7.808 1.00 84.62 87 ARG A O 1
ATOM 674 N N . GLN A 1 88 ? 3.436 -9.315 -9.853 1.00 89.56 88 GLN A N 1
ATOM 675 C CA . GLN A 1 88 ? 2.141 -9.996 -9.963 1.00 89.56 88 GLN A CA 1
ATOM 676 C C . GLN A 1 88 ? 1.961 -11.067 -8.888 1.00 89.56 88 GLN A C 1
ATOM 678 O O . GLN A 1 88 ? 0.887 -11.172 -8.299 1.00 89.56 88 GLN A O 1
ATOM 683 N N . GLN A 1 89 ? 3.013 -11.841 -8.609 1.00 91.19 89 GLN A N 1
ATOM 684 C CA . GLN A 1 89 ? 2.988 -12.845 -7.551 1.00 91.19 89 GLN A CA 1
ATOM 685 C C . GLN A 1 89 ? 2.746 -12.203 -6.183 1.00 91.19 89 GLN A C 1
ATOM 687 O O . GLN A 1 89 ? 1.955 -12.721 -5.402 1.00 91.19 89 GLN A O 1
ATOM 692 N N . LEU A 1 90 ? 3.376 -11.057 -5.900 1.00 90.19 90 LEU A N 1
ATOM 693 C CA . LEU A 1 90 ? 3.142 -10.331 -4.655 1.00 90.19 90 LEU A CA 1
ATOM 694 C C . LEU A 1 90 ? 1.667 -9.951 -4.494 1.00 90.19 90 LEU A C 1
ATOM 696 O O . LEU A 1 90 ? 1.103 -10.170 -3.426 1.00 90.19 90 LEU A O 1
ATOM 700 N N . TYR A 1 91 ? 1.047 -9.402 -5.540 1.00 90.44 91 TYR A N 1
ATOM 701 C CA . TYR A 1 91 ? -0.354 -8.981 -5.473 1.00 90.44 91 TYR A CA 1
ATOM 702 C C . TYR A 1 91 ? -1.300 -10.153 -5.303 1.00 90.44 91 TYR A C 1
ATOM 704 O O . TYR A 1 91 ? -2.114 -10.115 -4.387 1.00 90.44 91 TYR A O 1
ATOM 712 N N . ARG A 1 92 ? -1.148 -11.214 -6.104 1.00 92.69 92 ARG A N 1
ATOM 713 C CA . ARG A 1 92 ? -1.963 -12.428 -5.953 1.00 92.69 92 ARG A CA 1
ATOM 714 C C . ARG A 1 92 ? -1.849 -12.990 -4.541 1.00 92.69 92 ARG A C 1
ATOM 716 O O . ARG A 1 92 ? -2.865 -13.169 -3.888 1.00 92.69 92 ARG A O 1
ATOM 723 N N . ASN A 1 93 ? -0.626 -13.127 -4.026 1.00 92.56 93 ASN A N 1
ATOM 724 C CA . ASN A 1 93 ? -0.401 -13.647 -2.680 1.00 92.56 93 ASN A CA 1
ATOM 725 C C . ASN A 1 93 ? -1.089 -12.799 -1.602 1.00 92.56 93 ASN A C 1
ATOM 727 O O . ASN A 1 93 ? -1.672 -13.356 -0.681 1.00 92.56 93 ASN A O 1
ATOM 731 N N . VAL A 1 94 ? -1.013 -11.466 -1.681 1.00 92.44 94 VAL A N 1
ATOM 732 C CA . VAL A 1 94 ? -1.648 -10.593 -0.679 1.00 92.44 94 VAL A CA 1
ATOM 733 C C . VAL A 1 94 ? -3.171 -10.656 -0.779 1.00 92.44 94 VAL A C 1
ATOM 735 O O . VAL A 1 94 ? -3.825 -10.727 0.257 1.00 92.44 94 VAL A O 1
ATOM 738 N N . LEU A 1 95 ? -3.730 -10.651 -1.991 1.00 93.06 95 LEU A N 1
ATOM 739 C CA . LEU A 1 95 ? -5.177 -10.741 -2.200 1.00 93.06 95 LEU A CA 1
ATOM 740 C C . LEU A 1 95 ? -5.725 -12.090 -1.723 1.00 93.06 95 LEU A C 1
ATOM 742 O O . LEU A 1 95 ? -6.660 -12.117 -0.930 1.00 93.06 95 LEU A O 1
ATOM 746 N N . GLU A 1 96 ? -5.077 -13.194 -2.103 1.00 94.00 96 GLU A N 1
ATOM 747 C CA . GLU A 1 96 ? -5.447 -14.553 -1.691 1.00 94.00 96 GLU A CA 1
ATOM 748 C C . GLU A 1 96 ? -5.327 -14.746 -0.174 1.00 94.00 96 GLU A C 1
ATOM 750 O O . GLU A 1 96 ? -6.244 -15.256 0.463 1.00 94.00 96 GLU A O 1
ATOM 755 N N . GLN A 1 97 ? -4.230 -14.293 0.447 1.00 92.25 97 GLN A N 1
ATOM 756 C CA . GLN A 1 97 ? -4.040 -14.412 1.901 1.00 92.25 97 GLN A CA 1
ATOM 757 C C . GLN A 1 97 ? -5.064 -13.621 2.716 1.00 92.25 97 GLN A C 1
ATOM 759 O O . GLN A 1 97 ? -5.227 -13.885 3.909 1.00 92.25 97 GLN A O 1
ATOM 764 N N . ARG A 1 98 ? -5.688 -12.607 2.114 1.00 90.75 98 ARG A N 1
ATOM 765 C CA . ARG A 1 98 ? -6.624 -11.703 2.788 1.00 90.75 98 ARG A CA 1
ATOM 766 C C . ARG A 1 98 ? -8.057 -11.854 2.316 1.00 90.75 98 ARG A C 1
ATOM 768 O O . ARG A 1 98 ? -8.897 -11.102 2.805 1.00 90.75 98 ARG A O 1
ATOM 775 N N . ASP A 1 99 ? -8.305 -12.816 1.430 1.00 92.88 99 ASP A N 1
ATOM 776 C CA . ASP A 1 99 ? -9.611 -13.075 0.832 1.00 92.88 99 ASP A CA 1
ATOM 777 C C . ASP A 1 99 ? -10.243 -11.786 0.275 1.00 92.88 99 ASP A C 1
ATOM 779 O O . ASP A 1 99 ? -11.375 -11.421 0.587 1.00 92.88 99 ASP A O 1
ATOM 783 N N . VAL A 1 100 ? -9.443 -11.019 -0.475 1.00 90.25 100 VAL A N 1
ATOM 784 C CA . VAL A 1 100 ? -9.880 -9.772 -1.114 1.00 90.25 100 VAL A CA 1
ATOM 785 C C . VAL A 1 100 ? -10.044 -10.010 -2.605 1.00 90.25 100 VAL A C 1
ATOM 787 O O . VAL A 1 100 ? -9.090 -10.385 -3.289 1.00 90.25 100 VAL A O 1
ATOM 790 N N . ASP A 1 101 ? -11.247 -9.744 -3.104 1.00 90.31 101 ASP A N 1
ATOM 791 C CA . ASP A 1 101 ? -11.536 -9.751 -4.531 1.00 90.31 101 ASP A CA 1
ATOM 792 C C . ASP A 1 101 ? -10.823 -8.577 -5.219 1.00 90.31 101 ASP A C 1
ATOM 794 O O . ASP A 1 101 ? -10.890 -7.430 -4.777 1.00 90.31 101 ASP A O 1
ATOM 798 N N . ALA A 1 102 ? -10.129 -8.852 -6.321 1.00 88.62 102 ALA A N 1
ATOM 799 C CA . ALA A 1 102 ? -9.481 -7.807 -7.101 1.00 88.62 102 ALA A CA 1
ATOM 800 C C . ALA A 1 102 ? -10.505 -6.811 -7.673 1.00 88.62 102 ALA A C 1
ATOM 802 O O . ALA A 1 102 ? -10.200 -5.621 -7.773 1.00 88.62 102 ALA A O 1
ATOM 803 N N . ASP A 1 103 ? -11.717 -7.276 -7.990 1.00 90.12 103 ASP A N 1
ATOM 804 C CA . ASP A 1 103 ? -12.778 -6.447 -8.566 1.00 90.12 103 ASP A CA 1
ATOM 805 C C . ASP A 1 103 ? -13.413 -5.497 -7.534 1.00 90.12 103 ASP A C 1
ATOM 807 O O . ASP A 1 103 ? -14.067 -4.522 -7.910 1.00 90.12 103 ASP A O 1
ATOM 811 N N . SER A 1 104 ? -13.179 -5.709 -6.230 1.00 88.06 104 SER A N 1
ATOM 812 C CA . SER A 1 104 ? -13.634 -4.783 -5.185 1.00 88.06 104 SER A CA 1
ATOM 813 C C . SER A 1 104 ? -12.706 -3.573 -5.000 1.00 88.06 104 SER A C 1
ATOM 815 O O . SER A 1 104 ? -13.023 -2.654 -4.241 1.00 88.06 104 SER A O 1
ATOM 817 N N . ILE A 1 105 ? -11.548 -3.543 -5.667 1.00 88.12 105 ILE A N 1
ATOM 818 C CA . ILE A 1 105 ? -10.556 -2.472 -5.521 1.00 88.12 105 ILE A CA 1
ATOM 819 C C . ILE A 1 105 ? -10.958 -1.265 -6.371 1.00 88.12 105 ILE A C 1
ATOM 821 O O . ILE A 1 105 ? -10.876 -1.280 -7.596 1.00 88.12 105 ILE A O 1
ATOM 825 N N . SER A 1 106 ? -11.337 -0.174 -5.705 1.00 88.38 106 SER A N 1
ATOM 826 C CA . SER A 1 106 ? -11.785 1.059 -6.375 1.00 88.38 106 SER A CA 1
ATOM 827 C C . SER A 1 106 ? -10.659 2.053 -6.679 1.00 88.38 106 SER A C 1
ATOM 829 O O . SER A 1 106 ? -10.821 2.944 -7.511 1.00 88.38 106 SER A O 1
ATOM 831 N N . TYR A 1 107 ? -9.520 1.934 -5.995 1.00 85.19 107 TYR A N 1
ATOM 832 C CA . TYR A 1 107 ? -8.394 2.852 -6.129 1.00 85.19 107 TYR A CA 1
ATOM 833 C C . TYR A 1 107 ? -7.071 2.119 -5.953 1.00 85.19 107 TYR A C 1
ATOM 835 O O . TYR A 1 107 ? -6.953 1.204 -5.138 1.00 85.19 107 TYR A O 1
ATOM 843 N N . VAL A 1 108 ? -6.065 2.546 -6.714 1.00 84.50 108 VAL A N 1
ATOM 844 C CA . VAL A 1 108 ? -4.726 1.974 -6.664 1.00 84.50 108 VAL A CA 1
ATOM 845 C C . VAL A 1 108 ? -3.702 3.096 -6.681 1.00 84.50 108 VAL A C 1
ATOM 847 O O . VAL A 1 108 ? -3.596 3.837 -7.656 1.00 84.50 108 VAL A O 1
ATOM 850 N N . GLU A 1 109 ? -2.915 3.187 -5.614 1.00 83.56 109 GLU A N 1
ATOM 851 C CA . GLU A 1 109 ? -1.747 4.057 -5.573 1.00 83.56 109 GLU A CA 1
ATOM 852 C C . GLU A 1 109 ? -0.539 3.352 -6.199 1.00 83.56 109 GLU A C 1
ATOM 854 O O . GLU A 1 109 ? -0.276 2.166 -5.966 1.00 83.56 109 GLU A O 1
ATOM 859 N N . THR A 1 110 ? 0.190 4.071 -7.053 1.00 78.50 110 THR A N 1
ATOM 860 C CA . THR A 1 110 ? 1.185 3.462 -7.935 1.00 78.50 110 THR A CA 1
ATOM 861 C C . THR A 1 110 ? 2.549 4.122 -7.810 1.00 78.50 110 THR A C 1
ATOM 863 O O . THR A 1 110 ? 2.690 5.314 -8.078 1.00 78.50 110 THR A O 1
ATOM 866 N N . HIS A 1 111 ? 3.581 3.335 -7.532 1.00 74.06 111 HIS A N 1
ATOM 867 C CA . HIS A 1 111 ? 4.964 3.715 -7.767 1.00 74.06 111 HIS A CA 1
ATOM 868 C C . HIS A 1 111 ? 5.259 3.558 -9.259 1.00 74.06 111 HIS A C 1
ATOM 870 O O . HIS A 1 111 ? 5.410 2.445 -9.767 1.00 74.06 111 HIS A O 1
ATOM 876 N N . ARG A 1 112 ? 5.331 4.686 -9.965 1.00 63.62 112 ARG A N 1
ATOM 877 C CA . ARG A 1 112 ? 5.755 4.733 -11.363 1.00 63.62 112 ARG A CA 1
ATOM 878 C C . ARG A 1 112 ? 6.905 5.705 -11.512 1.00 63.62 112 ARG A C 1
ATOM 880 O O . ARG A 1 112 ? 6.753 6.888 -11.220 1.00 63.62 112 ARG A O 1
ATOM 887 N N . ILE A 1 113 ? 8.006 5.215 -12.059 1.00 56.75 113 ILE A N 1
ATOM 888 C CA . ILE A 1 113 ? 9.094 6.035 -12.585 1.00 56.75 113 ILE A CA 1
ATOM 889 C C . ILE A 1 113 ? 8.874 6.088 -14.100 1.00 56.75 113 ILE A C 1
ATOM 891 O O . ILE A 1 113 ? 8.649 5.047 -14.719 1.00 56.75 113 ILE A O 1
ATOM 895 N N . GLY A 1 114 ? 8.840 7.284 -14.697 1.00 51.53 114 GLY A N 1
ATOM 896 C CA . GLY A 1 114 ? 8.679 7.416 -16.148 1.00 51.53 114 GLY A CA 1
ATOM 897 C C . GLY A 1 114 ? 9.807 6.690 -16.895 1.00 51.53 114 GLY A C 1
ATOM 898 O O . GLY A 1 114 ? 10.923 6.627 -16.370 1.00 51.53 114 GLY A O 1
ATOM 899 N N . PRO A 1 115 ? 9.556 6.127 -18.094 1.00 49.72 115 PRO A N 1
ATOM 900 C CA . PRO A 1 115 ? 10.636 5.577 -18.903 1.00 49.72 115 PRO A CA 1
ATOM 901 C C . PRO A 1 115 ? 11.680 6.672 -19.136 1.00 49.72 115 PRO A C 1
ATOM 903 O O . PRO A 1 115 ? 11.344 7.771 -19.562 1.00 49.72 115 PRO A O 1
ATOM 906 N N . GLN A 1 116 ? 12.947 6.399 -18.831 1.00 49.78 116 GLN A N 1
ATOM 907 C CA . GLN A 1 116 ? 14.009 7.372 -19.071 1.00 49.78 116 GLN A CA 1
ATOM 908 C C . GLN A 1 116 ? 14.034 7.765 -20.549 1.00 49.78 116 GLN A C 1
ATOM 910 O O . GLN A 1 116 ? 14.001 6.899 -21.433 1.00 49.78 116 GLN A O 1
ATOM 915 N N . ALA A 1 117 ? 14.165 9.061 -20.835 1.00 42.19 117 ALA A N 1
ATOM 916 C CA . ALA A 1 117 ? 14.567 9.509 -22.162 1.00 42.19 117 ALA A CA 1
ATOM 917 C C . ALA A 1 117 ? 16.038 9.132 -22.391 1.00 42.19 117 ALA A C 1
ATOM 919 O O . ALA A 1 117 ? 16.941 9.943 -22.216 1.00 42.19 117 ALA A O 1
ATOM 920 N N . GLY A 1 118 ? 16.288 7.872 -22.747 1.00 38.22 118 GLY A N 1
ATOM 921 C CA . GLY A 1 118 ? 17.639 7.394 -23.026 1.00 38.22 118 GLY A CA 1
ATOM 922 C C . GLY A 1 118 ? 17.887 5.963 -22.581 1.00 38.22 118 GLY A C 1
ATOM 923 O O . GLY A 1 118 ? 18.686 5.728 -21.688 1.00 38.22 118 GLY A O 1
ATOM 924 N N . GLY A 1 119 ? 17.254 5.007 -23.260 1.00 41.91 119 GLY A N 1
ATOM 925 C CA . GLY A 1 119 ? 17.634 3.597 -23.181 1.00 41.91 119 GLY A CA 1
ATOM 926 C C . GLY A 1 119 ? 16.721 2.768 -22.288 1.00 41.91 119 GLY A C 1
ATOM 927 O O . GLY A 1 119 ? 16.827 2.805 -21.077 1.00 41.91 119 GLY A O 1
ATOM 928 N N . PHE A 1 120 ? 15.819 2.040 -22.945 1.00 36.34 120 PHE A N 1
ATOM 929 C CA . PHE A 1 120 ? 15.289 0.698 -22.665 1.00 36.34 120 PHE A CA 1
ATOM 930 C C . PHE A 1 120 ? 13.856 0.647 -23.212 1.00 36.34 120 PHE A C 1
ATOM 932 O O . PHE A 1 120 ? 12.885 1.068 -22.600 1.00 36.34 120 PHE A O 1
ATOM 939 N N . THR A 1 121 ? 13.799 0.220 -24.475 1.00 32.31 121 THR A N 1
ATOM 940 C CA . THR A 1 121 ? 12.651 -0.266 -25.255 1.00 32.31 121 THR A CA 1
ATOM 941 C C . THR A 1 121 ? 11.250 0.220 -24.856 1.00 32.31 121 THR A C 1
ATOM 943 O O . THR A 1 121 ? 10.537 -0.409 -24.080 1.00 32.31 121 THR A O 1
ATOM 946 N N . ARG A 1 122 ? 10.778 1.246 -25.583 1.00 36.75 122 ARG A N 1
ATOM 947 C CA . ARG A 1 122 ? 9.364 1.396 -25.963 1.00 36.75 122 ARG A CA 1
ATOM 948 C C . ARG A 1 122 ? 8.910 0.112 -26.658 1.00 36.75 122 ARG A C 1
ATOM 950 O O . ARG A 1 122 ? 9.110 -0.010 -27.863 1.00 36.75 122 ARG A O 1
ATOM 957 N N . LYS A 1 123 ? 8.338 -0.847 -25.939 1.00 30.77 123 LYS A N 1
ATOM 958 C CA . LYS A 1 123 ? 7.405 -1.841 -26.493 1.00 30.77 123 LYS A CA 1
ATOM 959 C C . LYS A 1 123 ? 6.729 -2.573 -25.332 1.00 30.77 123 LYS A C 1
ATOM 961 O O . LYS A 1 123 ? 7.349 -3.392 -24.670 1.00 30.77 123 LYS A O 1
ATOM 966 N N . HIS A 1 124 ? 5.443 -2.265 -25.146 1.00 33.03 124 HIS A N 1
ATOM 967 C CA . HIS A 1 124 ? 4.453 -3.030 -24.369 1.00 33.03 124 HIS A CA 1
ATOM 968 C C . HIS A 1 124 ? 4.279 -2.772 -22.858 1.00 33.03 124 HIS A C 1
ATOM 970 O O . HIS A 1 124 ? 3.863 -3.684 -22.154 1.00 33.03 124 HIS A O 1
ATOM 976 N N . LEU A 1 125 ? 4.430 -1.541 -22.357 1.00 39.75 125 LEU A N 1
ATOM 977 C CA . LEU A 1 125 ? 3.875 -1.173 -21.038 1.00 39.75 125 LEU A CA 1
ATOM 978 C C . LEU A 1 125 ? 2.584 -0.358 -21.201 1.00 39.75 125 LEU A C 1
ATOM 980 O O . LEU A 1 125 ? 2.574 0.855 -21.048 1.00 39.75 125 LEU A O 1
ATOM 984 N N . HIS A 1 126 ? 1.492 -1.030 -21.582 1.00 33.91 126 HIS A N 1
ATOM 985 C CA . HIS A 1 126 ? 0.162 -0.407 -21.699 1.00 33.91 126 HIS A CA 1
ATOM 986 C C . HIS A 1 126 ? -0.861 -0.926 -20.683 1.00 33.91 126 HIS A C 1
ATOM 988 O O . HIS A 1 126 ? -2.020 -0.518 -20.730 1.00 33.91 126 HIS A O 1
ATOM 994 N N . ARG A 1 127 ? -0.486 -1.827 -19.767 1.00 31.61 127 ARG A N 1
ATOM 995 C CA . ARG A 1 127 ? -1.421 -2.369 -18.776 1.00 31.61 127 ARG A CA 1
ATOM 996 C C . ARG A 1 127 ? -0.752 -2.540 -17.412 1.00 31.61 127 ARG A C 1
ATOM 998 O O . ARG A 1 127 ? 0.268 -3.207 -17.297 1.00 31.61 127 ARG A O 1
ATOM 1005 N N . SER A 1 128 ? -1.378 -1.912 -16.415 1.00 33.38 128 SER A N 1
ATOM 1006 C CA . SER A 1 128 ? -1.216 -2.106 -14.967 1.00 33.38 128 SER A CA 1
ATOM 1007 C C . SER A 1 128 ? 0.184 -1.888 -14.374 1.00 33.38 128 SER A C 1
ATOM 1009 O O . SER A 1 128 ? 0.886 -2.819 -13.974 1.00 33.38 128 SER A O 1
ATOM 1011 N N . GLU A 1 129 ? 0.549 -0.624 -14.187 1.00 42.19 129 GLU A N 1
ATOM 1012 C CA . GLU A 1 129 ? 1.640 -0.221 -13.294 1.00 42.19 129 GLU A CA 1
ATOM 1013 C C . GLU A 1 129 ? 1.036 0.252 -11.971 1.00 42.19 129 GLU A C 1
ATOM 1015 O O . GLU A 1 129 ? 0.807 1.432 -11.764 1.00 42.19 129 GLU A O 1
ATOM 1020 N N . ALA A 1 130 ? 0.714 -0.698 -11.100 1.00 31.17 130 ALA A N 1
ATOM 1021 C CA . ALA A 1 130 ? 0.357 -0.484 -9.707 1.00 31.17 130 ALA A CA 1
ATOM 1022 C C . ALA A 1 130 ? 1.529 -0.920 -8.846 1.00 31.17 130 ALA A C 1
ATOM 1024 O O . ALA A 1 130 ? 2.017 -2.015 -9.098 1.00 31.17 130 ALA A O 1
ATOM 1025 N N . GLN A 1 131 ? 1.970 -0.119 -7.872 1.00 34.59 131 GLN A N 1
ATOM 1026 C CA . GLN A 1 131 ? 2.825 -0.580 -6.775 1.00 34.59 131 GLN A CA 1
ATOM 1027 C C . GLN A 1 131 ? 2.874 0.462 -5.653 1.00 34.59 131 GLN A C 1
ATOM 1029 O O . GLN A 1 131 ? 3.728 1.322 -5.666 1.00 34.59 131 GLN A O 1
ATOM 1034 N N . ILE A 1 132 ? 1.963 0.384 -4.692 1.00 32.56 132 ILE A N 1
ATOM 1035 C CA . ILE A 1 132 ? 2.214 0.315 -3.245 1.00 32.56 132 ILE A CA 1
ATOM 1036 C C . ILE A 1 132 ? 0.911 -0.282 -2.683 1.00 32.56 132 ILE A C 1
ATOM 1038 O O . ILE A 1 132 ? -0.114 0.382 -2.628 1.00 32.56 132 ILE A O 1
ATOM 1042 N N . ILE A 1 133 ? 0.926 -1.560 -2.286 1.00 34.62 133 ILE A N 1
ATOM 1043 C CA . ILE A 1 133 ? -0.021 -2.060 -1.277 1.00 34.62 133 ILE A CA 1
ATOM 1044 C C . ILE A 1 133 ? 0.743 -1.959 0.035 1.00 34.62 133 ILE A C 1
ATOM 1046 O O . ILE A 1 133 ? 1.295 -2.944 0.525 1.00 34.62 133 ILE A O 1
ATOM 1050 N N . HIS A 1 134 ? 0.865 -0.743 0.572 1.00 38.91 134 HIS A N 1
ATOM 1051 C CA . HIS A 1 134 ? 1.302 -0.622 1.961 1.00 38.91 134 HIS A CA 1
ATOM 1052 C C . HIS A 1 134 ? 0.187 -1.036 2.910 1.00 38.91 134 HIS A C 1
ATOM 1054 O O . HIS A 1 134 ? 0.462 -1.453 4.030 1.00 38.91 134 HIS A O 1
ATOM 1060 N N . SER A 1 135 ? -1.057 -0.991 2.451 1.00 38.53 135 SER A N 1
ATOM 1061 C CA . SER A 1 135 ? -2.253 -1.457 3.129 1.00 38.53 135 SER A CA 1
ATOM 1062 C C . SER A 1 135 ? -3.372 -1.394 2.096 1.00 38.53 135 SER A C 1
ATOM 1064 O O . SER A 1 135 ? -3.538 -0.350 1.473 1.00 38.53 135 SER A O 1
ATOM 1066 N N . LEU A 1 136 ? -4.136 -2.464 1.887 1.00 46.62 136 LEU A N 1
ATOM 1067 C CA . LEU A 1 136 ? -5.498 -2.293 1.374 1.00 46.62 136 LEU A CA 1
ATOM 1068 C C . LEU A 1 136 ? -6.247 -1.524 2.461 1.00 46.62 136 LEU A C 1
ATOM 1070 O O . LEU A 1 136 ? -6.605 -2.121 3.473 1.00 46.62 136 LEU A O 1
ATOM 1074 N N . LEU A 1 137 ? -6.314 -0.204 2.304 1.00 44.97 137 LEU A N 1
ATOM 1075 C CA . LEU A 1 137 ? -7.077 0.703 3.146 1.00 44.97 137 LEU A CA 1
ATOM 1076 C C . LEU A 1 137 ? -8.483 0.756 2.566 1.00 44.97 137 LEU A C 1
ATOM 1078 O O . LEU A 1 137 ? -8.700 1.351 1.514 1.00 44.97 137 LEU A O 1
ATOM 1082 N N . GLU A 1 138 ? -9.422 0.109 3.241 1.00 48.50 138 GLU A N 1
ATOM 1083 C CA . GLU A 1 138 ? -10.817 0.525 3.132 1.00 48.50 138 GLU A CA 1
ATOM 1084 C C . GLU A 1 138 ? -10.974 1.756 4.032 1.00 48.50 138 GLU A C 1
ATOM 1086 O O . GLU A 1 138 ? -10.623 1.702 5.220 1.00 48.50 138 GLU A O 1
ATOM 1091 N N . LEU A 1 139 ? -11.388 2.870 3.421 1.00 43.12 139 LEU A N 1
ATOM 1092 C CA . LEU A 1 139 ? -11.803 4.100 4.099 1.00 43.12 139 LEU A CA 1
ATOM 1093 C C . LEU A 1 139 ? -13.254 3.967 4.566 1.00 43.12 139 LEU A C 1
ATOM 1095 O O . LEU A 1 139 ? -14.063 3.422 3.781 1.00 43.12 139 LEU A O 1
#

Organism: Metarhizium acridum (strain CQMa 102) (NCBI:txid655827)

Sequence (139 aa):
MALAGGGSLLALLRVNPWWFLIHAWRYQTFHDNADGYVCGEEVGVVVLKRLEGALDERENILGVVRGSGRNYGGDASSMMHPSENSRQQLYRNVLEQRDVDADSISYVETHRIGPQAGGFTRKHLHRSEAQIIHSLLEL